Protein AF-A0A0E3SLU7-F1 (afdb_monomer_lite)

Radius of gyration: 14.67 Å; chains: 1; bounding box: 38×22×42 Å

Organism: NCBI:txid1434107

Structure (mmCIF, N/CA/C/O backbone):
data_AF-A0A0E3SLU7-F1
#
_entry.id   AF-A0A0E3SLU7-F1
#
loop_
_atom_site.group_PDB
_atom_site.id
_atom_site.type_symbol
_atom_site.label_atom_id
_atom_site.label_alt_id
_atom_site.label_comp_id
_atom_site.label_asym_id
_atom_site.label_entity_id
_atom_site.label_seq_id
_atom_site.pdbx_PDB_ins_code
_atom_site.Cartn_x
_atom_site.Cartn_y
_atom_site.Cartn_z
_atom_site.occupancy
_atom_site.B_iso_or_equiv
_atom_site.auth_seq_id
_atom_site.auth_comp_id
_atom_site.auth_asym_id
_atom_site.auth_atom_id
_atom_site.pdbx_PDB_model_num
ATOM 1 N N . MET A 1 1 ? 20.145 2.050 -24.810 1.00 88.12 1 MET A N 1
ATOM 2 C CA . MET A 1 1 ? 20.492 0.766 -24.158 1.00 88.12 1 MET A CA 1
ATOM 3 C C . MET A 1 1 ? 20.570 0.860 -22.634 1.00 88.12 1 MET A C 1
ATOM 5 O O . MET A 1 1 ? 19.659 0.357 -22.002 1.00 88.12 1 MET A O 1
ATOM 9 N N . ILE A 1 2 ? 21.580 1.494 -22.005 1.00 91.50 2 ILE A N 1
ATOM 10 C CA . ILE A 1 2 ? 21.666 1.531 -20.519 1.00 91.50 2 ILE A CA 1
ATOM 11 C C . ILE A 1 2 ? 20.456 2.240 -19.898 1.00 91.50 2 ILE A C 1
ATOM 13 O O . ILE A 1 2 ? 19.808 1.680 -19.017 1.00 91.50 2 ILE A O 1
ATOM 17 N N . GLU A 1 3 ? 20.121 3.440 -20.375 1.00 93.25 3 GLU A N 1
ATOM 18 C CA . GLU A 1 3 ? 19.014 4.214 -19.799 1.00 93.25 3 GLU A CA 1
ATOM 19 C C . GLU A 1 3 ? 17.648 3.560 -20.045 1.00 93.25 3 GLU A C 1
ATOM 21 O O . GLU A 1 3 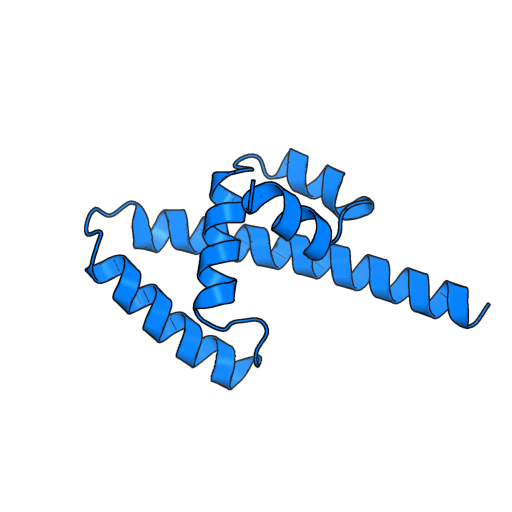? 16.821 3.482 -19.144 1.00 93.25 3 GLU A O 1
ATOM 26 N N . GLU A 1 4 ? 17.443 2.990 -21.232 1.00 90.38 4 GLU A N 1
ATOM 27 C CA . GLU A 1 4 ? 16.237 2.222 -21.567 1.00 90.38 4 GLU A CA 1
ATOM 28 C C . GLU A 1 4 ? 16.068 1.009 -20.645 1.00 90.38 4 GLU A C 1
ATOM 30 O O . GLU A 1 4 ? 14.982 0.791 -20.111 1.00 90.38 4 GLU A O 1
ATOM 35 N N . THR A 1 5 ? 17.142 0.255 -20.385 1.00 89.38 5 THR A N 1
ATOM 36 C CA . THR A 1 5 ? 17.105 -0.881 -19.455 1.00 89.38 5 THR A CA 1
ATOM 37 C C . THR A 1 5 ? 16.808 -0.424 -18.027 1.00 89.38 5 THR A C 1
ATOM 39 O O . THR A 1 5 ? 15.981 -1.036 -17.350 1.00 89.38 5 THR A O 1
ATOM 42 N N . ARG A 1 6 ? 17.425 0.671 -17.558 1.00 87.81 6 ARG A N 1
ATOM 43 C CA . ARG A 1 6 ? 17.129 1.234 -16.228 1.00 87.81 6 ARG A CA 1
ATOM 44 C C . ARG A 1 6 ? 15.673 1.687 -16.119 1.00 87.81 6 ARG A C 1
ATOM 46 O O . ARG A 1 6 ? 15.031 1.412 -15.107 1.00 87.81 6 ARG A O 1
ATOM 53 N N . SER A 1 7 ? 15.148 2.321 -17.164 1.00 86.38 7 SER A N 1
ATOM 54 C CA . SER A 1 7 ? 13.753 2.754 -17.247 1.00 86.38 7 SER A CA 1
ATOM 55 C C . SER A 1 7 ? 12.784 1.566 -17.213 1.00 86.38 7 SER A C 1
ATOM 57 O O . SER A 1 7 ? 11.853 1.551 -16.410 1.00 86.38 7 SER A O 1
ATOM 59 N N . ALA A 1 8 ? 13.042 0.512 -17.993 1.00 85.56 8 ALA A N 1
ATOM 60 C CA . ALA A 1 8 ? 12.199 -0.683 -18.024 1.00 85.56 8 ALA A CA 1
ATOM 61 C C . ALA A 1 8 ? 12.145 -1.409 -16.665 1.00 85.56 8 ALA A C 1
ATOM 63 O O . ALA A 1 8 ? 11.069 -1.821 -16.212 1.00 85.56 8 ALA A O 1
ATOM 64 N N . VAL A 1 9 ? 13.289 -1.517 -15.977 1.00 87.75 9 VAL A N 1
ATOM 65 C CA . VAL A 1 9 ? 13.356 -2.064 -14.611 1.00 87.75 9 VAL A CA 1
ATOM 66 C C . VAL A 1 9 ? 12.554 -1.190 -13.648 1.00 87.75 9 VAL A C 1
ATOM 68 O O . VAL A 1 9 ? 11.730 -1.710 -12.896 1.00 87.75 9 VAL A O 1
ATOM 71 N N . ALA A 1 10 ? 12.735 0.132 -13.700 1.00 83.38 10 ALA A N 1
ATOM 72 C CA . ALA A 1 10 ? 12.016 1.064 -12.836 1.00 83.38 10 ALA A CA 1
ATOM 73 C C . ALA A 1 10 ? 10.493 0.985 -13.027 1.00 83.38 10 ALA A C 1
ATOM 75 O O . ALA A 1 10 ? 9.756 0.974 -12.039 1.00 83.38 10 ALA A O 1
ATOM 76 N N . THR A 1 11 ? 10.012 0.865 -14.267 1.00 85.31 11 THR A N 1
ATOM 77 C CA . THR A 1 11 ? 8.584 0.686 -14.569 1.00 85.31 11 THR A CA 1
ATOM 78 C C . THR A 1 11 ? 8.052 -0.626 -14.001 1.00 85.31 11 THR A C 1
ATOM 80 O O . THR A 1 11 ? 7.008 -0.635 -13.351 1.00 85.31 11 THR A O 1
ATOM 83 N N . THR A 1 12 ? 8.790 -1.724 -14.171 1.00 84.00 12 THR A N 1
ATOM 84 C CA . THR A 1 12 ? 8.385 -3.043 -13.658 1.00 84.00 12 THR A CA 1
ATOM 85 C C . THR A 1 12 ? 8.293 -3.047 -12.131 1.00 84.00 12 THR A C 1
ATOM 87 O O . THR A 1 12 ? 7.287 -3.481 -11.566 1.00 84.00 12 THR A O 1
ATOM 90 N N . VAL A 1 13 ? 9.304 -2.492 -11.455 1.00 84.50 13 VAL A N 1
ATOM 91 C CA . VAL A 1 13 ? 9.313 -2.337 -9.992 1.00 84.50 13 VAL A CA 1
ATOM 92 C C . VAL A 1 13 ? 8.160 -1.438 -9.536 1.00 84.50 13 VAL A C 1
ATOM 94 O O . VAL A 1 13 ? 7.455 -1.774 -8.586 1.00 84.50 13 VAL A O 1
ATOM 97 N N . SER A 1 14 ? 7.915 -0.330 -10.240 1.00 87.62 14 SER A N 1
ATOM 98 C CA . SER A 1 14 ? 6.826 0.603 -9.924 1.00 87.62 14 SER A CA 1
ATOM 99 C C . SER A 1 14 ? 5.448 -0.048 -10.042 1.00 87.62 14 SER A C 1
ATOM 101 O O . SER A 1 14 ? 4.592 0.188 -9.187 1.00 87.62 14 SER A O 1
ATOM 103 N N . ALA A 1 15 ? 5.230 -0.885 -11.058 1.00 90.00 15 ALA A N 1
ATOM 104 C CA . ALA A 1 15 ? 3.984 -1.624 -11.239 1.00 90.00 15 ALA A CA 1
ATOM 105 C C . ALA A 1 15 ? 3.754 -2.632 -10.100 1.00 90.00 15 ALA A C 1
ATOM 107 O O . ALA A 1 15 ? 2.651 -2.704 -9.555 1.00 90.00 15 ALA A O 1
ATOM 108 N N . GLY A 1 16 ? 4.799 -3.366 -9.697 1.00 93.19 16 GLY A N 1
ATOM 109 C CA . GLY A 1 16 ? 4.736 -4.294 -8.565 1.00 93.19 16 GLY A CA 1
ATOM 110 C C . GLY A 1 16 ? 4.431 -3.587 -7.242 1.00 93.19 16 GLY A C 1
ATOM 111 O O . GLY A 1 16 ? 3.509 -3.983 -6.531 1.00 93.19 16 GLY A O 1
ATOM 112 N N . LEU A 1 17 ? 5.140 -2.492 -6.949 1.00 92.94 17 LEU A N 1
ATOM 113 C CA . LEU A 1 17 ? 4.913 -1.694 -5.739 1.00 92.94 17 LEU A CA 1
ATOM 114 C C . LEU A 1 17 ? 3.511 -1.087 -5.697 1.00 92.94 17 LEU A C 1
ATOM 116 O O . LEU A 1 17 ? 2.877 -1.088 -4.649 1.00 92.94 17 LEU A O 1
ATOM 120 N N . THR A 1 18 ? 3.002 -0.612 -6.833 1.00 94.94 18 THR A N 1
ATOM 121 C CA . THR A 1 18 ? 1.644 -0.057 -6.915 1.00 94.94 18 THR A CA 1
ATOM 122 C C . THR A 1 18 ? 0.601 -1.108 -6.540 1.00 94.94 18 THR A C 1
ATOM 124 O O . THR A 1 18 ? -0.301 -0.819 -5.759 1.00 94.94 18 THR A O 1
ATOM 127 N N . MET A 1 19 ? 0.756 -2.344 -7.024 1.00 95.88 19 MET A N 1
ATOM 128 C CA . MET A 1 19 ? -0.143 -3.432 -6.642 1.00 95.88 19 MET A CA 1
ATOM 129 C C . MET A 1 19 ? -0.021 -3.797 -5.161 1.00 95.88 19 MET A C 1
ATOM 131 O O . MET A 1 19 ? -1.029 -3.965 -4.482 1.00 95.88 19 MET A O 1
ATOM 135 N N . LEU A 1 20 ? 1.209 -3.898 -4.650 1.00 95.75 20 LEU A N 1
ATOM 136 C CA . LEU A 1 20 ? 1.459 -4.183 -3.237 1.00 95.75 20 LEU A CA 1
ATOM 137 C C . LEU A 1 20 ? 0.764 -3.154 -2.339 1.00 95.75 20 LEU A C 1
ATOM 139 O O . LEU A 1 20 ? 0.072 -3.517 -1.393 1.00 95.75 20 LEU A O 1
ATOM 143 N N . TYR A 1 21 ? 0.918 -1.873 -2.661 1.00 95.88 21 TYR A N 1
ATOM 144 C CA . TYR A 1 21 ? 0.306 -0.774 -1.922 1.00 95.88 21 TYR A CA 1
ATOM 145 C C . TYR A 1 21 ? -1.217 -0.836 -1.949 1.00 95.88 21 TYR A C 1
ATOM 147 O O . TYR A 1 21 ? -1.846 -0.618 -0.916 1.00 95.88 21 TYR A O 1
ATOM 155 N N . TRP A 1 22 ? -1.810 -1.198 -3.086 1.00 96.75 22 TRP A N 1
ATOM 156 C CA . TRP A 1 22 ? -3.248 -1.424 -3.162 1.00 96.75 2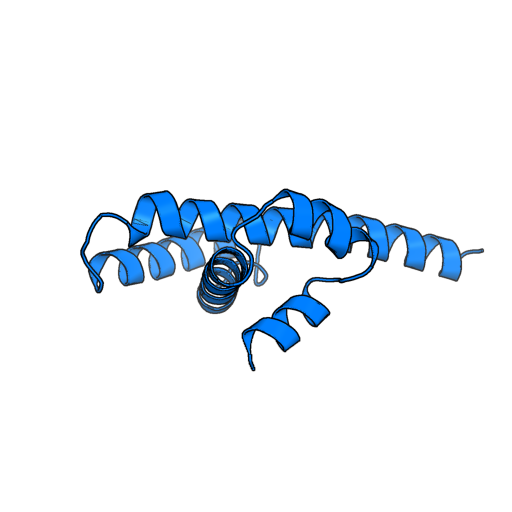2 TRP A CA 1
ATOM 157 C C . TRP A 1 22 ? -3.705 -2.569 -2.245 1.00 96.75 22 TRP A C 1
ATOM 159 O O . TRP A 1 22 ? -4.615 -2.386 -1.437 1.00 96.75 22 TRP A O 1
ATOM 169 N N . HIS A 1 23 ? -3.033 -3.725 -2.296 1.00 96.69 23 HIS A N 1
ATOM 170 C CA . HIS A 1 23 ? -3.375 -4.875 -1.452 1.00 96.69 23 HIS A CA 1
ATOM 171 C C . HIS A 1 23 ? -3.232 -4.580 0.042 1.00 96.69 23 HIS A C 1
ATOM 173 O O . HIS A 1 23 ? -4.089 -4.987 0.824 1.00 96.69 23 HIS A O 1
ATOM 179 N N . ILE A 1 24 ? -2.177 -3.864 0.445 1.00 95.31 24 ILE A N 1
ATOM 180 C CA . ILE A 1 24 ? -1.992 -3.439 1.839 1.00 95.31 24 ILE A CA 1
ATOM 181 C C . ILE A 1 24 ? -3.164 -2.559 2.274 1.00 95.31 24 ILE A C 1
ATOM 183 O O . ILE A 1 24 ? -3.766 -2.810 3.316 1.00 95.31 24 ILE A O 1
ATOM 187 N N . GLY A 1 25 ? -3.519 -1.565 1.458 1.00 94.31 25 GLY A N 1
ATOM 188 C CA . GLY A 1 25 ? -4.653 -0.686 1.717 1.00 94.31 25 GLY A CA 1
ATOM 189 C C . GLY A 1 25 ? -5.959 -1.443 1.906 1.00 94.31 25 GLY A C 1
ATOM 190 O O . GLY A 1 25 ? -6.645 -1.245 2.907 1.00 94.31 25 GLY A O 1
ATOM 191 N N . LYS A 1 26 ? -6.258 -2.357 0.978 1.00 94.44 26 LYS A N 1
ATOM 192 C CA . LYS A 1 26 ? -7.461 -3.190 1.009 1.00 94.44 26 LYS A CA 1
ATOM 193 C C . LYS A 1 26 ? -7.497 -4.074 2.252 1.00 94.44 26 LYS A C 1
ATOM 195 O O . LYS A 1 26 ? -8.496 -4.081 2.960 1.00 94.44 26 LYS A O 1
ATOM 200 N N . ARG A 1 27 ? -6.392 -4.753 2.573 1.00 92.38 27 ARG A N 1
ATOM 201 C CA . ARG A 1 27 ? -6.297 -5.615 3.759 1.00 92.38 27 ARG A CA 1
ATOM 202 C C . ARG A 1 27 ? -6.514 -4.827 5.049 1.00 92.38 27 ARG A C 1
ATOM 204 O O . ARG A 1 27 ? -7.271 -5.268 5.905 1.00 92.38 27 ARG A O 1
ATOM 211 N N . ILE A 1 28 ? -5.905 -3.646 5.174 1.00 91.00 28 ILE A N 1
ATOM 212 C CA . ILE A 1 28 ? -6.123 -2.779 6.339 1.00 91.00 28 ILE A CA 1
ATOM 213 C C . ILE A 1 28 ? -7.589 -2.332 6.409 1.00 91.00 28 ILE A C 1
ATOM 215 O O . ILE A 1 28 ? -8.213 -2.414 7.465 1.00 91.00 28 ILE A O 1
ATOM 219 N N . GLN A 1 29 ? -8.171 -1.897 5.293 1.00 88.50 29 GLN A N 1
ATOM 220 C CA . GLN A 1 29 ? -9.569 -1.479 5.255 1.00 88.50 29 GLN A CA 1
ATOM 221 C C . GLN A 1 29 ? -10.517 -2.612 5.692 1.00 88.50 29 GLN A C 1
ATOM 223 O O . GLN A 1 29 ? -11.398 -2.406 6.530 1.00 88.50 29 GLN A O 1
ATOM 228 N N . GLU A 1 30 ? -10.328 -3.811 5.144 1.00 87.50 30 GLU A N 1
ATOM 229 C CA . GLU A 1 30 ? -11.206 -4.960 5.363 1.00 87.50 30 GLU A CA 1
ATOM 230 C C . GLU A 1 30 ? -11.052 -5.575 6.756 1.00 87.50 30 GLU A C 1
ATOM 232 O O . GLU A 1 30 ? -12.056 -5.928 7.370 1.00 87.50 30 GLU A O 1
ATOM 237 N N . GLU A 1 31 ? -9.824 -5.690 7.264 1.00 81.31 31 GLU A N 1
ATOM 238 C CA . GLU A 1 31 ? -9.538 -6.417 8.507 1.00 81.31 31 GLU A CA 1
ATOM 239 C C . GLU A 1 31 ? -9.484 -5.507 9.740 1.00 81.31 31 GLU A C 1
ATOM 241 O O . GLU A 1 31 ? -9.801 -5.953 10.841 1.00 81.31 31 GLU A O 1
ATOM 246 N N . ILE A 1 32 ? -9.110 -4.234 9.576 1.00 75.00 32 ILE A N 1
ATOM 247 C CA . ILE A 1 32 ? -8.893 -3.308 10.700 1.00 75.00 32 ILE A CA 1
ATOM 248 C C . ILE A 1 32 ? -10.045 -2.302 10.820 1.00 75.00 32 ILE A C 1
ATOM 250 O O . ILE A 1 32 ? -10.483 -2.002 11.931 1.00 75.00 32 ILE A O 1
ATOM 254 N N . LEU A 1 33 ? -10.575 -1.792 9.701 1.00 70.69 33 LEU A N 1
ATOM 255 C CA . LEU A 1 33 ? -11.538 -0.680 9.724 1.00 70.69 33 LEU A CA 1
ATOM 256 C C . LEU A 1 33 ? -13.015 -1.106 9.624 1.00 70.69 33 LEU A C 1
ATOM 258 O O . LEU A 1 33 ? -13.875 -0.414 10.172 1.00 70.69 33 LEU A O 1
ATOM 262 N N . ARG A 1 34 ? -13.342 -2.260 9.019 1.00 65.81 34 ARG A N 1
ATOM 263 C CA . ARG A 1 34 ? -14.737 -2.759 8.913 1.00 65.81 34 ARG A CA 1
ATOM 264 C C . ARG A 1 34 ? -15.366 -3.235 10.234 1.00 65.81 34 ARG A C 1
ATOM 266 O O . ARG A 1 34 ? -16.576 -3.426 10.284 1.00 65.81 34 ARG A O 1
ATOM 273 N N . GLY A 1 35 ? -14.587 -3.393 11.307 1.00 58.03 35 GLY A N 1
ATOM 274 C CA . GLY A 1 35 ? -15.070 -3.872 12.612 1.00 58.03 35 GLY A CA 1
ATOM 275 C C . GLY A 1 35 ? -15.758 -2.827 13.502 1.00 58.03 35 GLY A C 1
ATOM 276 O O . GLY A 1 35 ? -16.214 -3.176 14.587 1.00 58.03 35 GLY A O 1
ATOM 277 N N . GLY A 1 36 ? -15.828 -1.558 13.076 1.00 58.22 36 GLY A N 1
ATOM 278 C CA . GLY A 1 36 ? -16.468 -0.483 13.836 1.00 58.22 36 GLY A CA 1
ATOM 279 C C . GLY A 1 36 ? -15.720 -0.127 15.121 1.00 58.22 36 GLY A C 1
ATOM 280 O O . GLY A 1 36 ? -16.079 -0.591 16.194 1.00 58.22 36 GLY A O 1
ATOM 281 N N . ARG A 1 37 ? -14.690 0.721 15.013 1.00 54.41 37 ARG A N 1
ATOM 282 C CA . ARG A 1 37 ? -14.110 1.550 16.093 1.00 54.41 37 ARG A CA 1
ATOM 283 C C . ARG A 1 37 ? -13.107 2.501 15.448 1.00 54.41 37 ARG A C 1
ATOM 285 O O . ARG A 1 37 ? -11.939 2.162 15.269 1.00 54.41 37 ARG A O 1
ATOM 292 N N . ALA A 1 38 ? -13.594 3.680 15.076 1.00 64.56 38 ALA A N 1
ATOM 293 C CA . ALA A 1 38 ? -12.830 4.697 14.357 1.00 64.56 38 ALA A CA 1
ATOM 294 C C . ALA A 1 38 ? -11.558 5.169 15.095 1.00 64.56 38 ALA A C 1
ATOM 296 O O . ALA A 1 38 ? -10.677 5.730 14.456 1.00 64.56 38 ALA A O 1
ATOM 297 N N . GLU A 1 39 ? -11.419 4.893 16.395 1.00 66.62 39 GLU A N 1
ATOM 298 C CA . GLU A 1 39 ? -10.206 5.193 17.173 1.00 66.62 39 GLU A CA 1
ATOM 299 C C . GLU A 1 39 ? -9.244 4.000 17.274 1.00 66.62 39 GLU A C 1
ATOM 301 O O . GLU A 1 39 ? -8.060 4.140 16.981 1.00 66.62 39 GLU A O 1
ATOM 306 N N . TYR A 1 40 ? -9.736 2.798 17.601 1.00 72.88 40 TYR A N 1
ATOM 307 C CA . TYR A 1 40 ? -8.880 1.607 17.730 1.00 72.88 40 TYR A CA 1
ATOM 308 C C . TYR A 1 40 ? -8.197 1.233 16.405 1.00 72.88 40 TYR A C 1
ATOM 310 O O . TYR A 1 40 ? -7.029 0.852 16.389 1.00 72.88 40 TYR A O 1
ATOM 3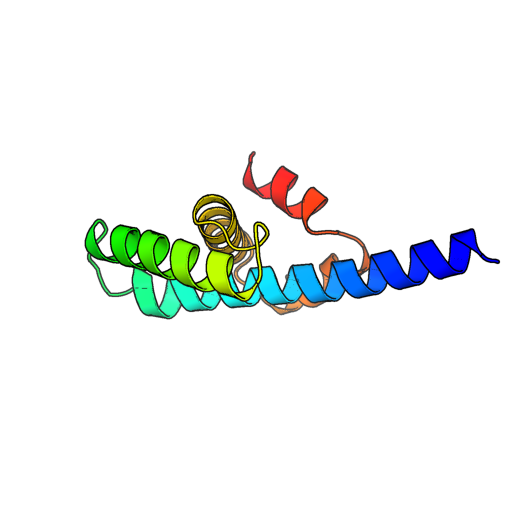18 N N . GLY A 1 41 ? -8.897 1.409 15.279 1.00 78.00 41 GLY A N 1
ATOM 319 C CA . GLY A 1 41 ? -8.316 1.187 13.957 1.00 78.00 41 GLY A CA 1
ATOM 320 C C . GLY A 1 41 ? -7.165 2.146 13.629 1.00 78.00 41 GLY A C 1
ATOM 321 O O . GLY A 1 41 ? -6.219 1.747 12.955 1.00 78.00 41 GLY A O 1
ATOM 322 N N . GLN A 1 42 ? -7.199 3.385 14.135 1.00 81.00 42 GLN A N 1
ATOM 323 C CA . GLN A 1 42 ? -6.114 4.351 13.922 1.00 81.00 42 GLN A CA 1
ATOM 324 C C . GLN A 1 42 ? -4.861 3.964 14.712 1.00 81.00 42 GLN A C 1
ATOM 326 O O . GLN A 1 42 ? -3.768 3.986 14.151 1.00 81.00 42 GLN A O 1
ATOM 331 N N . GLU A 1 43 ? -5.015 3.532 15.966 1.00 86.31 43 GLU A N 1
ATOM 332 C CA . GLU A 1 43 ? -3.895 3.043 16.786 1.00 86.31 43 GLU A CA 1
ATOM 333 C C . GLU A 1 43 ? -3.226 1.802 16.177 1.00 86.31 43 GLU A C 1
ATOM 335 O O . GLU A 1 43 ? -1.998 1.695 16.167 1.00 86.31 43 GLU A O 1
ATOM 340 N N . ILE A 1 44 ? -4.007 0.895 15.576 1.00 85.94 44 ILE A N 1
ATOM 341 C CA . ILE A 1 44 ? -3.444 -0.250 14.846 1.00 85.94 44 ILE A CA 1
ATOM 342 C C . ILE A 1 44 ? -2.616 0.221 13.647 1.00 85.94 44 ILE A C 1
ATOM 344 O O . ILE A 1 44 ? -1.507 -0.269 13.448 1.00 85.94 44 ILE A O 1
ATOM 348 N N . VAL A 1 45 ? -3.111 1.182 12.860 1.00 90.94 45 VAL A N 1
ATOM 349 C CA . VAL A 1 45 ? -2.364 1.716 11.707 1.00 90.94 45 VAL A CA 1
ATOM 350 C C . VAL A 1 45 ? -1.075 2.414 12.152 1.00 90.94 45 VAL A C 1
ATOM 352 O O . VAL A 1 45 ? -0.055 2.292 11.471 1.00 90.94 45 VAL A O 1
ATOM 355 N N . ILE A 1 46 ? -1.083 3.087 13.307 1.00 92.31 46 ILE A N 1
ATOM 356 C CA . ILE A 1 46 ? 0.120 3.666 13.921 1.00 92.31 46 ILE A CA 1
ATOM 357 C C . ILE A 1 46 ? 1.133 2.567 14.267 1.00 92.31 46 ILE A C 1
ATOM 359 O O . ILE A 1 46 ? 2.292 2.667 13.857 1.00 92.31 46 ILE A O 1
ATOM 363 N N . SER A 1 47 ? 0.722 1.528 15.006 1.00 93.12 47 SER A N 1
ATOM 364 C CA . SER A 1 47 ? 1.622 0.428 15.400 1.00 93.12 47 SER A CA 1
ATOM 365 C C . SER A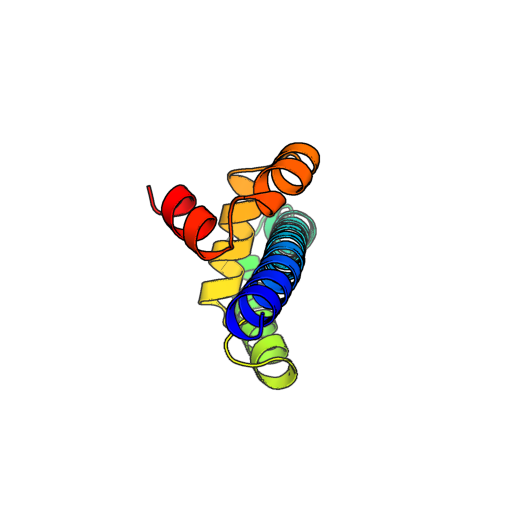 1 47 ? 2.179 -0.297 14.181 1.00 93.12 47 SER A C 1
ATOM 367 O O . SER A 1 47 ? 3.394 -0.432 14.041 1.00 93.12 47 SER A O 1
ATOM 369 N N . LEU A 1 48 ? 1.302 -0.654 13.241 1.00 92.56 48 LEU A N 1
ATOM 370 C CA . LEU A 1 48 ? 1.670 -1.323 12.000 1.00 92.56 48 LEU A CA 1
ATOM 371 C C . LEU A 1 48 ? 2.650 -0.478 11.179 1.00 92.56 48 LEU A C 1
ATOM 373 O O . LEU A 1 48 ? 3.630 -0.996 10.653 1.00 92.56 48 LEU A O 1
ATOM 377 N N . GLY A 1 49 ? 2.431 0.837 11.107 1.00 95.12 49 GLY A N 1
ATOM 378 C CA . GLY A 1 49 ? 3.352 1.754 10.442 1.00 95.12 49 GLY A CA 1
ATOM 379 C C . GLY A 1 49 ? 4.738 1.757 11.079 1.00 95.12 49 GLY A C 1
ATOM 380 O O . GLY A 1 49 ? 5.737 1.767 10.362 1.00 95.12 49 GLY A O 1
ATOM 381 N N . ARG A 1 50 ? 4.828 1.719 12.414 1.00 96.38 50 ARG A N 1
ATOM 382 C CA . ARG A 1 50 ? 6.114 1.646 13.130 1.00 96.38 50 ARG A CA 1
ATOM 383 C C . ARG A 1 50 ? 6.835 0.330 12.851 1.00 96.38 50 ARG A C 1
ATOM 385 O O . ARG A 1 50 ? 8.016 0.363 12.517 1.00 96.38 50 ARG A O 1
ATOM 392 N N . GLU A 1 51 ? 6.125 -0.791 12.944 1.00 96.00 51 GLU A N 1
ATOM 393 C CA . GLU A 1 51 ? 6.666 -2.135 12.704 1.00 96.00 51 GLU A CA 1
ATOM 394 C C . GLU A 1 51 ? 7.175 -2.283 11.266 1.00 96.00 51 GLU A C 1
ATOM 396 O O . GLU A 1 51 ? 8.352 -2.567 11.046 1.00 96.00 51 GLU A O 1
ATOM 401 N N . LEU A 1 52 ? 6.334 -1.969 10.277 1.00 95.94 52 LEU A N 1
ATOM 402 C CA . LEU A 1 52 ? 6.714 -2.066 8.869 1.00 95.94 52 LEU A CA 1
ATOM 403 C C . LEU A 1 52 ? 7.814 -1.071 8.490 1.00 95.94 52 LEU A C 1
ATOM 405 O O . LEU A 1 52 ? 8.637 -1.367 7.629 1.00 95.94 52 LEU A O 1
ATOM 409 N N . THR A 1 53 ? 7.864 0.107 9.118 1.00 97.44 53 THR A N 1
ATOM 410 C CA . THR A 1 53 ? 8.966 1.053 8.884 1.00 97.44 53 THR A CA 1
ATOM 411 C C . THR A 1 53 ? 10.280 0.537 9.456 1.00 97.44 53 THR A C 1
ATOM 413 O O . THR A 1 53 ? 11.322 0.734 8.832 1.00 97.44 53 THR A O 1
ATOM 416 N N . ALA A 1 54 ? 10.254 -0.122 10.616 1.00 96.94 54 ALA A N 1
ATOM 417 C CA . ALA A 1 54 ? 11.446 -0.725 11.199 1.00 96.94 54 ALA A CA 1
ATOM 418 C C . ALA A 1 54 ? 11.985 -1.876 10.332 1.00 96.94 54 ALA A C 1
ATOM 420 O O . ALA A 1 54 ? 13.198 -2.007 10.188 1.00 96.94 54 ALA A O 1
ATOM 421 N N . GLU A 1 55 ? 11.098 -2.665 9.722 1.00 97.38 55 GLU A N 1
ATOM 422 C CA . GLU A 1 55 ? 11.472 -3.822 8.900 1.00 97.38 55 GLU A CA 1
ATOM 423 C C . GLU A 1 55 ? 11.818 -3.452 7.445 1.00 97.38 55 GLU A C 1
ATOM 425 O O . GLU A 1 55 ? 12.821 -3.911 6.900 1.00 97.38 55 GLU A O 1
ATOM 430 N N . PHE A 1 56 ? 11.021 -2.586 6.814 1.00 94.50 56 PHE A N 1
ATOM 431 C CA . PHE A 1 56 ? 11.078 -2.308 5.372 1.00 94.50 56 PHE A CA 1
ATOM 432 C C . PHE A 1 56 ? 11.424 -0.851 5.021 1.00 94.50 56 PHE A C 1
ATOM 434 O O . PHE A 1 56 ? 11.587 -0.503 3.847 1.00 94.50 56 PHE A O 1
ATOM 441 N N . GLY A 1 57 ? 11.557 0.023 6.019 1.00 94.50 57 GLY A N 1
ATOM 442 C CA . GLY A 1 57 ? 11.947 1.421 5.849 1.00 94.50 57 GLY A CA 1
ATOM 443 C C . GLY A 1 57 ? 10.796 2.380 5.521 1.00 94.50 57 GLY A C 1
ATOM 444 O O . GLY A 1 57 ? 9.613 2.044 5.537 1.00 94.50 57 GLY A O 1
ATOM 445 N N . ARG A 1 58 ? 11.161 3.627 5.189 1.00 90.94 58 ARG A N 1
ATOM 446 C CA . ARG A 1 58 ? 10.252 4.795 5.101 1.00 90.94 58 ARG A CA 1
ATOM 447 C C . ARG A 1 58 ? 9.063 4.654 4.134 1.00 90.94 58 ARG A C 1
ATOM 449 O O . ARG A 1 58 ? 8.114 5.429 4.193 1.00 90.94 58 ARG A O 1
ATOM 456 N N . GLY A 1 59 ? 9.082 3.672 3.233 1.00 91.31 59 GLY A N 1
ATOM 457 C CA . GLY A 1 59 ? 7.954 3.390 2.339 1.00 91.31 59 GLY A CA 1
ATOM 458 C C . GLY A 1 59 ? 6.670 2.983 3.073 1.00 91.31 59 GLY A C 1
ATOM 459 O O . GLY A 1 59 ? 5.588 3.137 2.510 1.00 91.31 59 GLY A O 1
ATOM 460 N N . PHE A 1 60 ? 6.783 2.538 4.327 1.00 95.44 60 PHE A N 1
ATOM 461 C CA . PHE A 1 60 ? 5.690 1.948 5.103 1.00 95.44 60 PHE A CA 1
ATOM 462 C C . PHE A 1 60 ? 5.336 2.729 6.374 1.00 95.44 60 PHE A C 1
ATOM 464 O O . PHE A 1 60 ? 4.651 2.216 7.254 1.00 95.44 60 PHE A O 1
ATOM 471 N N . GLU A 1 61 ? 5.759 3.991 6.457 1.00 95.75 61 GLU A N 1
ATOM 472 C CA . GLU A 1 61 ? 5.339 4.896 7.527 1.00 95.75 61 GLU A CA 1
ATOM 473 C C . GLU A 1 61 ? 3.811 5.019 7.567 1.00 95.75 61 GLU A C 1
ATOM 475 O O . GLU A 1 61 ? 3.137 4.932 6.539 1.00 95.75 61 GLU A O 1
ATOM 480 N N . GLU A 1 62 ? 3.261 5.315 8.743 1.00 94.25 62 GLU A N 1
ATOM 481 C CA . GLU A 1 62 ? 1.821 5.489 8.984 1.00 94.25 62 GLU A CA 1
ATOM 482 C C . GLU A 1 62 ? 1.131 6.359 7.913 1.00 94.25 62 GLU A C 1
ATOM 484 O O . GLU A 1 62 ? 0.063 6.025 7.398 1.00 94.25 62 GLU A O 1
ATOM 489 N N . LYS A 1 63 ? 1.772 7.463 7.504 1.00 93.12 63 LYS A N 1
ATOM 490 C CA . LYS A 1 63 ? 1.264 8.351 6.448 1.00 93.12 63 LYS A CA 1
ATOM 491 C C . LYS A 1 63 ? 1.136 7.647 5.093 1.00 93.12 63 LYS A C 1
ATOM 493 O O . LYS A 1 63 ? 0.221 7.954 4.332 1.00 93.12 63 LYS A O 1
ATOM 498 N N . ASN A 1 64 ? 2.062 6.752 4.761 1.00 94.94 64 ASN A N 1
ATOM 499 C CA . ASN A 1 64 ? 1.992 5.962 3.538 1.00 94.94 64 ASN A CA 1
ATOM 500 C C . ASN A 1 64 ? 0.931 4.870 3.653 1.00 94.94 64 ASN A C 1
ATOM 502 O O . ASN A 1 64 ? 0.161 4.730 2.710 1.00 94.94 64 ASN A O 1
ATOM 506 N N . LEU A 1 65 ? 0.794 4.204 4.804 1.00 95.06 65 LEU A N 1
ATOM 507 C CA . LEU A 1 65 ? -0.301 3.252 5.028 1.00 95.06 65 LEU A CA 1
ATOM 508 C C . LEU A 1 65 ? -1.675 3.914 4.876 1.00 95.06 65 LEU A C 1
ATOM 510 O O . LEU A 1 65 ? -2.533 3.386 4.178 1.00 95.06 65 LEU A O 1
ATOM 514 N N . ARG A 1 66 ? -1.870 5.123 5.418 1.00 92.56 66 ARG A N 1
ATOM 515 C CA . ARG A 1 66 ? -3.120 5.875 5.210 1.00 92.56 66 ARG A CA 1
ATOM 516 C C . ARG A 1 66 ? -3.418 6.154 3.740 1.00 92.56 66 ARG A C 1
ATOM 518 O O . ARG A 1 66 ? -4.558 6.012 3.315 1.00 92.56 66 ARG A O 1
ATOM 525 N N . ARG A 1 67 ? -2.403 6.485 2.940 1.00 95.06 67 ARG A N 1
ATOM 526 C CA . ARG A 1 67 ? -2.579 6.644 1.487 1.00 95.06 67 ARG A CA 1
ATOM 527 C C . ARG A 1 67 ? -2.889 5.328 0.789 1.00 95.06 67 ARG A C 1
ATOM 529 O O . ARG A 1 67 ? -3.632 5.335 -0.180 1.00 95.06 67 ARG A O 1
ATOM 536 N N . MET A 1 68 ? -2.314 4.217 1.245 1.00 95.75 68 MET A N 1
ATOM 537 C CA . MET A 1 68 ? -2.633 2.887 0.720 1.00 95.75 68 MET A CA 1
ATOM 538 C C . MET A 1 68 ? -4.108 2.555 0.969 1.00 95.75 68 MET A C 1
ATOM 540 O O . MET A 1 68 ? -4.789 2.116 0.049 1.00 95.75 68 MET A O 1
ATOM 544 N N . ILE A 1 69 ? -4.625 2.845 2.169 1.00 93.31 69 ILE A N 1
ATOM 545 C CA . ILE A 1 69 ? -6.049 2.680 2.509 1.00 93.31 69 ILE A CA 1
ATOM 546 C C . ILE A 1 69 ? -6.926 3.535 1.585 1.00 93.31 69 ILE A C 1
ATOM 548 O O . ILE A 1 69 ? -7.803 2.996 0.919 1.00 93.31 69 ILE A O 1
ATOM 552 N N . GLN A 1 70 ? -6.628 4.834 1.463 1.00 93.00 70 GLN A N 1
ATOM 553 C CA . GLN A 1 70 ? -7.337 5.742 0.548 1.00 93.00 70 GLN A CA 1
ATOM 554 C C . GLN A 1 70 ? -7.285 5.261 -0.906 1.00 93.00 70 GLN A C 1
ATOM 556 O O . GLN A 1 70 ? -8.245 5.408 -1.655 1.00 93.00 70 GLN A O 1
ATOM 561 N N . PHE A 1 71 ? -6.161 4.676 -1.316 1.00 95.50 71 PHE A N 1
ATOM 562 C CA . PHE A 1 71 ? -6.000 4.125 -2.652 1.00 95.50 71 PHE A CA 1
ATOM 563 C C . PHE A 1 71 ? -6.919 2.921 -2.890 1.00 95.50 71 PHE A C 1
ATOM 565 O O . PHE A 1 71 ? -7.593 2.871 -3.916 1.00 95.50 71 PHE A O 1
ATOM 572 N N . ALA A 1 72 ? -7.001 1.989 -1.941 1.00 94.25 72 ALA A N 1
ATOM 573 C CA . ALA A 1 72 ? -7.934 0.868 -2.027 1.00 94.25 72 ALA A CA 1
ATOM 574 C C . ALA A 1 72 ? -9.406 1.314 -1.959 1.00 94.25 72 ALA A C 1
ATOM 576 O O . ALA A 1 72 ? -10.254 0.744 -2.639 1.00 94.25 72 ALA A O 1
ATOM 577 N N . GLU A 1 73 ? -9.704 2.361 -1.187 1.00 91.94 73 GLU A N 1
ATOM 578 C CA . GLU A 1 73 ? -11.034 2.975 -1.099 1.00 91.94 73 GLU A CA 1
ATOM 579 C C . GLU A 1 73 ? -11.474 3.637 -2.407 1.00 91.94 73 GLU A C 1
ATOM 581 O O . GLU A 1 73 ? -12.596 3.422 -2.861 1.00 91.94 73 GLU A O 1
ATOM 586 N N . ALA A 1 74 ? -10.591 4.427 -3.021 1.00 93.50 74 ALA A N 1
ATOM 587 C CA . ALA A 1 74 ? -10.880 5.147 -4.258 1.00 93.50 74 ALA A CA 1
ATOM 588 C C . ALA A 1 74 ? -10.984 4.214 -5.475 1.00 93.50 74 ALA A C 1
ATOM 590 O O . ALA A 1 74 ? -11.689 4.523 -6.436 1.00 93.50 74 ALA A O 1
ATOM 591 N N . PHE A 1 75 ? -10.296 3.071 -5.437 1.00 94.38 75 PHE A N 1
ATOM 592 C CA . PHE A 1 75 ? -10.260 2.094 -6.521 1.00 94.38 75 PHE A CA 1
ATOM 593 C C . PHE A 1 75 ? -10.554 0.685 -5.981 1.00 94.38 75 PHE A C 1
ATOM 595 O O . PHE A 1 75 ? -9.631 -0.108 -5.813 1.00 94.38 75 PHE A O 1
ATOM 602 N N . PRO A 1 76 ? -11.822 0.344 -5.700 1.00 92.44 76 PRO A N 1
ATOM 603 C CA . PRO A 1 76 ? -12.173 -0.917 -5.037 1.00 92.44 76 PRO A CA 1
ATOM 604 C C . PRO A 1 76 ? -11.999 -2.162 -5.922 1.00 92.44 76 PRO A C 1
ATOM 606 O O . PRO A 1 76 ? -11.934 -3.280 -5.406 1.00 92.44 76 PRO A O 1
ATOM 609 N N . ASP A 1 77 ? -11.932 -1.982 -7.242 1.00 94.75 77 ASP A N 1
ATOM 610 C CA . ASP A 1 77 ? -11.799 -3.063 -8.217 1.00 94.75 77 ASP A CA 1
ATOM 611 C C . ASP A 1 77 ? -10.325 -3.336 -8.554 1.00 94.75 77 ASP A C 1
ATOM 613 O O . ASP A 1 77 ? -9.602 -2.484 -9.080 1.00 94.75 77 ASP A O 1
ATOM 617 N N . GLU A 1 78 ? -9.890 -4.560 -8.264 1.00 93.88 78 GLU A N 1
ATOM 618 C CA . GLU A 1 78 ? -8.530 -5.029 -8.509 1.00 93.88 78 GLU A CA 1
ATOM 619 C C . GLU A 1 78 ? -8.173 -5.049 -10.001 1.00 93.88 78 GLU A C 1
ATOM 621 O O . GLU A 1 78 ? -7.030 -4.757 -10.369 1.00 93.88 78 GLU A O 1
ATOM 626 N N . GLU A 1 79 ? -9.138 -5.359 -10.874 1.00 94.12 79 GLU A N 1
ATOM 627 C CA . GLU A 1 79 ? -8.903 -5.469 -12.315 1.00 94.12 79 GLU A CA 1
ATOM 628 C C . GLU A 1 79 ? -8.522 -4.111 -12.915 1.00 94.12 79 GLU A C 1
ATOM 630 O O . GLU A 1 79 ? -7.614 -4.022 -13.753 1.00 94.12 79 GLU A O 1
ATOM 635 N N . ILE A 1 80 ? -9.133 -3.033 -12.409 1.00 92.38 80 ILE A N 1
ATOM 636 C CA . ILE A 1 80 ? -8.798 -1.653 -12.780 1.00 92.38 80 ILE A CA 1
ATOM 637 C C . ILE A 1 80 ? -7.336 -1.358 -12.432 1.00 92.38 80 ILE A C 1
ATOM 639 O O . ILE A 1 80 ? -6.590 -0.828 -13.260 1.00 92.38 80 ILE A O 1
ATOM 643 N N . ILE A 1 81 ? -6.878 -1.743 -11.240 1.00 94.38 81 ILE A N 1
ATOM 644 C CA . ILE A 1 81 ? -5.494 -1.501 -10.811 1.00 94.38 81 ILE A CA 1
ATOM 645 C C . ILE A 1 81 ? -4.502 -2.357 -11.594 1.00 94.38 81 ILE A C 1
ATOM 647 O O . ILE A 1 81 ? -3.457 -1.858 -12.024 1.00 94.38 81 ILE A O 1
ATOM 651 N N . ALA A 1 82 ? -4.833 -3.624 -11.846 1.00 91.69 82 ALA A N 1
ATOM 652 C CA . ALA A 1 82 ? -4.021 -4.516 -12.665 1.00 91.69 82 ALA A CA 1
ATOM 653 C C . ALA A 1 82 ? -3.822 -3.966 -14.089 1.00 91.69 82 ALA A C 1
ATOM 655 O O . ALA A 1 82 ? -2.734 -4.107 -14.662 1.00 91.69 82 ALA A O 1
ATOM 656 N N . ALA A 1 83 ? -4.841 -3.307 -14.648 1.00 92.25 83 ALA A N 1
ATOM 657 C CA . ALA A 1 83 ? -4.750 -2.599 -15.918 1.00 92.25 83 ALA A CA 1
ATOM 658 C C . ALA A 1 83 ? -3.898 -1.324 -15.813 1.00 92.25 83 ALA A C 1
ATOM 660 O O . ALA A 1 83 ? -2.902 -1.189 -16.532 1.00 92.25 83 ALA A O 1
ATOM 661 N N . LEU A 1 84 ? -4.251 -0.419 -14.896 1.00 91.75 84 LEU A N 1
ATOM 662 C CA . LEU A 1 84 ? -3.672 0.921 -14.799 1.00 91.75 84 LEU A CA 1
ATOM 663 C C . LEU A 1 84 ? -2.210 0.930 -14.344 1.00 91.75 84 LEU A C 1
ATOM 665 O O . LEU A 1 84 ? -1.440 1.758 -14.826 1.00 91.75 84 LEU A O 1
ATOM 669 N N . ARG A 1 85 ? -1.774 -0.010 -13.492 1.00 90.12 85 ARG A N 1
ATOM 670 C CA . ARG A 1 85 ? -0.383 -0.072 -12.991 1.00 90.12 85 ARG A CA 1
ATOM 671 C C . ARG A 1 85 ? 0.671 -0.253 -14.090 1.00 90.12 85 ARG A C 1
ATOM 673 O O . ARG A 1 85 ? 1.855 -0.052 -13.843 1.00 90.12 85 ARG A O 1
ATOM 680 N N . ARG A 1 86 ? 0.257 -0.662 -15.299 1.00 88.75 86 ARG A N 1
ATOM 681 C CA . ARG A 1 86 ? 1.136 -0.764 -16.477 1.00 88.75 86 ARG A CA 1
ATOM 682 C C . ARG A 1 86 ? 1.570 0.605 -17.006 1.00 88.75 86 ARG A C 1
ATOM 684 O O . ARG A 1 86 ? 2.585 0.684 -17.687 1.00 88.75 86 ARG A O 1
ATOM 691 N N . GLN A 1 87 ? 0.796 1.651 -16.720 1.00 88.38 87 GLN A N 1
ATOM 692 C CA . GLN A 1 87 ? 1.023 3.013 -17.212 1.00 88.38 87 GLN A CA 1
ATOM 693 C C . GLN A 1 87 ? 1.148 4.032 -16.072 1.00 88.38 87 GLN A C 1
ATOM 695 O O . GLN A 1 87 ? 1.813 5.053 -16.226 1.00 88.38 87 GLN A O 1
ATOM 700 N N . LEU A 1 88 ? 0.546 3.751 -14.915 1.00 90.38 88 LEU A N 1
ATOM 701 C CA . LEU A 1 88 ? 0.513 4.633 -13.758 1.00 90.38 88 LEU A CA 1
ATOM 702 C C . LEU A 1 88 ? 1.366 4.067 -12.621 1.00 90.38 88 LEU A C 1
ATOM 704 O O . LEU A 1 88 ? 1.114 2.984 -12.099 1.00 90.38 88 LEU A O 1
ATOM 708 N N . SER A 1 89 ? 2.371 4.836 -12.210 1.00 90.94 89 SER A N 1
ATOM 709 C CA . SER A 1 89 ? 3.132 4.577 -10.983 1.00 90.94 89 SER A CA 1
ATOM 710 C C . SER A 1 89 ? 2.394 5.066 -9.732 1.00 90.94 89 SER A C 1
ATOM 712 O O . SER A 1 89 ? 1.490 5.900 -9.813 1.00 90.94 89 SER A O 1
ATOM 714 N N . TRP A 1 90 ? 2.862 4.648 -8.553 1.00 92.56 90 TRP A N 1
ATOM 715 C CA . TRP A 1 90 ? 2.376 5.134 -7.256 1.00 92.56 90 TRP A CA 1
ATOM 716 C C . TRP A 1 90 ? 2.278 6.666 -7.154 1.00 92.56 90 TRP A C 1
ATOM 718 O O . TRP A 1 90 ? 1.364 7.190 -6.525 1.00 92.56 90 TRP A O 1
ATOM 728 N N . THR A 1 91 ? 3.188 7.415 -7.786 1.00 91.75 91 THR A N 1
ATOM 729 C CA . THR A 1 91 ? 3.122 8.886 -7.788 1.00 91.75 91 THR A CA 1
ATOM 730 C C . THR A 1 91 ? 1.873 9.412 -8.491 1.00 91.75 91 THR A C 1
ATOM 732 O O . THR A 1 91 ? 1.270 10.354 -7.987 1.00 91.75 91 THR A O 1
ATOM 735 N N . HIS A 1 92 ? 1.450 8.788 -9.590 1.00 93.38 92 HIS A N 1
ATOM 736 C CA . HIS A 1 92 ? 0.221 9.164 -10.289 1.00 93.38 92 HIS A CA 1
ATOM 737 C C . HIS A 1 92 ? -1.005 8.894 -9.415 1.00 93.38 92 HIS A C 1
ATOM 739 O O . HIS A 1 92 ? -1.834 9.778 -9.232 1.00 93.38 92 HIS A O 1
ATOM 745 N N . PHE A 1 93 ? -1.074 7.715 -8.790 1.00 93.31 93 PHE A N 1
ATOM 746 C CA . PHE A 1 93 ? -2.176 7.383 -7.884 1.00 93.31 93 PHE A CA 1
ATOM 747 C C . PHE A 1 93 ? -2.241 8.309 -6.672 1.00 93.31 93 PHE A C 1
ATOM 749 O O . PHE A 1 93 ? -3.323 8.761 -6.320 1.00 93.31 93 PHE A O 1
ATOM 756 N N . LYS A 1 94 ? -1.094 8.682 -6.090 1.00 92.44 94 LYS A N 1
ATOM 757 C CA . LYS A 1 94 ? -1.052 9.694 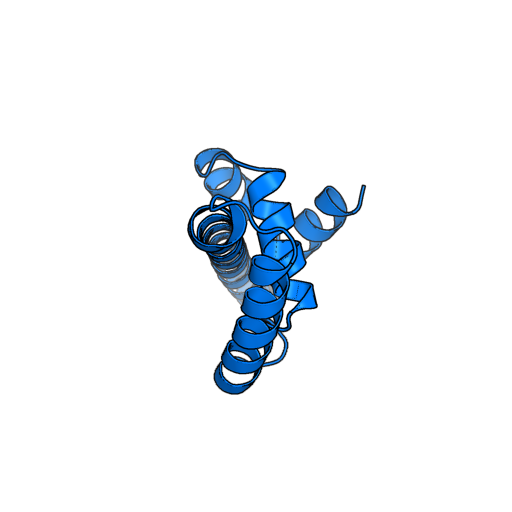-5.025 1.00 92.44 94 LYS A CA 1
ATOM 758 C C . LYS A 1 94 ? -1.660 11.029 -5.450 1.00 92.44 94 LYS A C 1
ATOM 760 O O . LYS A 1 94 ? -2.251 11.684 -4.607 1.00 92.44 94 LYS A O 1
ATOM 765 N N . ILE A 1 95 ? -1.489 11.448 -6.704 1.00 93.00 95 ILE A N 1
ATOM 766 C CA . ILE A 1 95 ? -2.091 12.692 -7.207 1.00 93.00 95 ILE A CA 1
ATOM 767 C C . ILE A 1 95 ? -3.614 12.538 -7.301 1.00 93.00 95 ILE A C 1
ATOM 769 O O . ILE A 1 95 ? -4.329 13.433 -6.868 1.00 93.00 95 ILE A O 1
ATOM 773 N N . LEU A 1 96 ? -4.099 11.396 -7.797 1.00 91.00 96 LEU A N 1
ATOM 774 C CA . LEU A 1 96 ? -5.532 11.128 -7.980 1.00 91.00 96 LEU A CA 1
ATOM 775 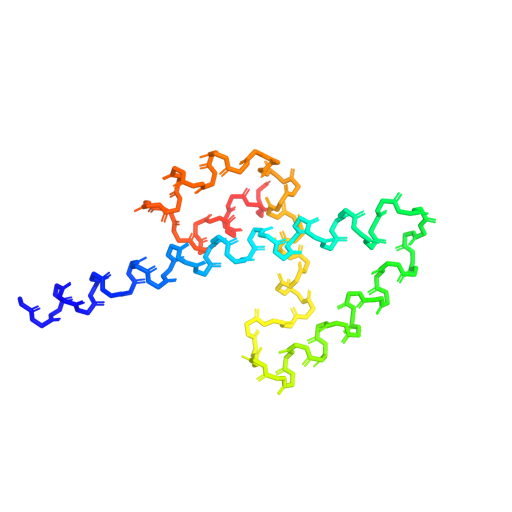C C . LEU A 1 96 ? -6.318 10.998 -6.667 1.00 91.00 96 LEU A C 1
ATOM 777 O O . LEU A 1 96 ? -7.496 11.314 -6.639 1.00 91.00 96 LEU A O 1
ATOM 781 N N . ILE A 1 97 ? -5.691 10.523 -5.588 1.00 90.06 97 ILE A N 1
ATOM 782 C CA . ILE A 1 97 ? -6.353 10.389 -4.274 1.00 90.06 97 ILE A CA 1
ATOM 783 C C . ILE A 1 97 ? -6.246 11.654 -3.407 1.00 90.06 97 ILE A C 1
ATOM 785 O O . ILE A 1 97 ? -6.815 11.699 -2.321 1.00 90.06 97 ILE A O 1
ATOM 789 N N . LEU A 1 98 ? -5.463 12.653 -3.835 1.00 75.94 98 LEU A N 1
ATOM 790 C CA . LEU A 1 98 ? -5.321 13.943 -3.146 1.00 75.94 98 LEU A CA 1
ATOM 791 C C . LEU A 1 98 ? -6.316 15.006 -3.651 1.00 75.94 98 LEU A C 1
ATOM 793 O O . LEU A 1 98 ? -6.319 16.107 -3.098 1.00 75.94 98 LEU A O 1
ATOM 797 N N . SER A 1 99 ? -7.106 14.699 -4.689 1.00 55.41 99 SER A N 1
ATOM 798 C CA . SER A 1 99 ? -8.112 15.582 -5.301 1.00 55.41 99 SER A CA 1
ATOM 799 C C . SER A 1 99 ? -9.520 15.340 -4.782 1.00 55.41 99 SER A C 1
ATOM 801 O O . SER A 1 99 ? -9.869 14.148 -4.638 1.00 55.41 99 SER A O 1
#

pLDDT: mean 88.86, std 9.48, range [54.41, 97.44]

Secondary structure (DSSP, 8-state):
-HHHHHHHHHHHHHHHHHHHHHHHHHHHIIIIITTS-TTHHHHHHHHHHHHHHHHH-GGGSHHHHHHHHHHHHH---HHHHHHHTTT--HHHHHHHT--

Sequence (99 aa):
MIEETRSAVATTVSAGLTMLYWHIGKRIQEEILRGGRAEYGQEIVISLGRELTAEFGRGFEEKNLRRMIQFAEAFPDEEIIAALRRQLSWTHFKILILS

Foldseek 3Di:
DVVVVVVVVVLVVQLVVLLVLLVLLVCLCVPQVVPDDPPRSLVVLQVQQVVCCVVPNDCRHSVNSVLSVLLCVVPVDSVVSNVCSSPDGPVNSSVVSVD

InterPro domains:
  IPR041527 YhcG, N-terminal [PF17761] (1-97)
  IPR053148 PD-(D/E)XK-like domain-containing protein [PTHR30547] (1-97)